Protein AF-G5ZVR6-F1 (afdb_monomer_lite)

Sequence (121 aa):
MRFVFLLACNWPVPPLPVCWVCLCPGPFIGLLVLLVWLLAGGRRPAGLEAAAEGFIRYLLLLFVPAAVGLVQYLDLLSEQGLVLIVVIVLSTLAGLLATALMFTIAAGWLSPPDKSEKRQI

Foldseek 3Di:
DVVVVVVVVPPPPDPDDPVVVVPDDVVVVVVVVVVVCVVVVHDDDPCVVVVVVVCVVCVVVVVVVVVVVVVVCVVVCVVCVVVVVVVVVVVVVVVVVVVVVVVVVVVVVVDDDPPDPPPDD

pLDDT: mean 73.09, std 14.55, range [38.97, 96.75]

Structure (mmCIF, N/CA/C/O backbone):
data_AF-G5ZVR6-F1
#
_entry.id   AF-G5ZVR6-F1
#
loop_
_atom_site.group_PDB
_atom_site.id
_atom_site.type_symbol
_atom_site.label_atom_id
_atom_site.label_alt_id
_atom_site.label_comp_id
_atom_site.label_asym_id
_atom_site.label_entity_id
_atom_site.label_seq_id
_atom_site.pdbx_PDB_ins_code
_atom_site.Cartn_x
_atom_site.Cartn_y
_atom_site.Cartn_z
_atom_site.occupancy
_atom_site.B_iso_or_equiv
_atom_site.auth_seq_id
_atom_site.auth_comp_id
_atom_site.auth_asym_id
_atom_site.auth_atom_id
_atom_site.pdbx_PDB_model_num
ATOM 1 N N . MET A 1 1 ? 16.704 -19.464 -7.505 1.00 44.44 1 MET A N 1
ATOM 2 C CA . MET A 1 1 ? 16.273 -18.922 -8.821 1.00 44.44 1 MET A CA 1
ATOM 3 C C . MET A 1 1 ? 15.183 -19.743 -9.521 1.00 44.44 1 MET A C 1
ATOM 5 O O . MET A 1 1 ? 14.289 -19.140 -10.092 1.00 44.44 1 MET A O 1
ATOM 9 N N . ARG A 1 2 ? 15.175 -21.085 -9.451 1.00 38.97 2 ARG A N 1
ATOM 10 C CA . ARG A 1 2 ? 14.164 -21.931 -10.133 1.00 38.97 2 ARG A CA 1
ATOM 11 C C . ARG A 1 2 ? 12.755 -21.906 -9.503 1.00 38.97 2 ARG A C 1
ATOM 13 O O . ARG A 1 2 ? 11.787 -22.179 -10.196 1.00 38.97 2 ARG A O 1
ATOM 20 N N . PHE A 1 3 ? 12.628 -21.532 -8.225 1.00 44.81 3 PHE A N 1
ATOM 21 C CA . PHE A 1 3 ? 11.345 -21.523 -7.500 1.00 44.81 3 PHE A CA 1
ATOM 22 C C . PHE A 1 3 ? 10.418 -20.353 -7.860 1.00 44.81 3 PHE A C 1
ATOM 24 O O . PHE A 1 3 ? 9.216 -20.555 -7.953 1.00 44.81 3 PHE A O 1
ATOM 31 N N . VAL A 1 4 ? 10.955 -19.158 -8.137 1.00 52.34 4 VAL A N 1
ATOM 32 C CA . VAL A 1 4 ? 10.154 -18.004 -8.603 1.00 52.34 4 VAL A CA 1
ATOM 33 C C . VAL A 1 4 ? 9.619 -18.258 -10.016 1.00 52.34 4 VAL A C 1
ATOM 35 O O . VAL A 1 4 ? 8.482 -17.919 -10.320 1.00 52.34 4 VAL A O 1
ATOM 38 N N . PHE A 1 5 ? 10.404 -18.949 -10.849 1.00 55.41 5 PHE A N 1
ATOM 39 C CA . PHE A 1 5 ? 9.979 -19.372 -12.182 1.00 55.41 5 PHE A CA 1
ATOM 40 C C . PHE A 1 5 ? 8.972 -20.537 -12.130 1.00 55.41 5 PHE A C 1
ATOM 42 O O . PHE A 1 5 ? 8.076 -20.585 -12.959 1.00 55.41 5 PHE A O 1
ATOM 49 N N . LEU A 1 6 ? 9.055 -21.439 -11.136 1.00 54.12 6 LEU A N 1
ATOM 50 C CA . LEU A 1 6 ? 8.049 -22.491 -10.905 1.00 54.12 6 LEU A CA 1
ATOM 51 C C . LEU A 1 6 ? 6.752 -21.966 -10.267 1.00 54.12 6 LEU A C 1
ATOM 53 O O . LEU A 1 6 ? 5.690 -22.453 -10.629 1.00 54.12 6 LEU A O 1
ATOM 57 N N . LEU A 1 7 ? 6.798 -20.944 -9.404 1.00 54.91 7 LEU A N 1
ATOM 58 C CA . LEU A 1 7 ? 5.595 -20.235 -8.936 1.00 54.91 7 LEU A CA 1
ATOM 59 C C . LEU A 1 7 ? 4.914 -19.469 -10.081 1.00 54.91 7 LEU A C 1
ATOM 61 O O . LEU A 1 7 ? 3.692 -19.478 -10.178 1.00 54.91 7 LEU A O 1
ATOM 65 N N . ALA A 1 8 ? 5.701 -18.883 -10.990 1.00 55.19 8 ALA A N 1
ATOM 66 C CA . ALA A 1 8 ? 5.187 -18.258 -12.208 1.00 55.19 8 ALA A CA 1
ATOM 67 C C . ALA A 1 8 ? 4.657 -19.275 -13.244 1.00 55.19 8 ALA A C 1
ATOM 69 O O . ALA A 1 8 ? 3.779 -18.929 -14.027 1.00 55.19 8 ALA A O 1
ATOM 70 N N . CYS A 1 9 ? 5.165 -20.517 -13.253 1.00 54.88 9 CYS A N 1
ATOM 71 C CA . CYS A 1 9 ? 4.844 -21.546 -14.257 1.00 54.88 9 CYS A CA 1
ATOM 72 C C . CYS A 1 9 ? 3.918 -22.676 -13.741 1.00 54.88 9 CYS A C 1
ATOM 74 O O . CYS A 1 9 ? 3.541 -23.561 -14.503 1.00 54.88 9 CYS A O 1
ATOM 76 N N . ASN A 1 10 ? 3.517 -22.661 -12.462 1.00 57.19 10 ASN A N 1
ATOM 77 C CA . ASN A 1 10 ? 2.510 -23.571 -11.893 1.00 57.19 10 ASN A CA 1
ATOM 78 C C . ASN A 1 10 ? 1.299 -22.840 -11.290 1.00 57.19 10 ASN A C 1
ATOM 80 O O . ASN A 1 10 ? 0.491 -23.460 -10.609 1.00 57.19 10 ASN A O 1
ATOM 84 N N . TRP A 1 11 ? 1.113 -21.548 -11.569 1.00 45.69 11 TRP A N 1
ATOM 85 C CA . TRP A 1 11 ? -0.237 -21.004 -11.495 1.00 45.69 11 TRP A CA 1
ATOM 86 C C . TRP A 1 11 ? -0.902 -21.268 -12.846 1.00 45.69 11 TRP A C 1
ATOM 88 O O . TRP A 1 11 ? -0.480 -20.674 -13.842 1.00 45.69 11 TRP A O 1
ATOM 98 N N . PRO A 1 12 ? -1.906 -22.156 -12.946 1.00 46.53 12 PRO A N 1
ATOM 99 C CA . PRO A 1 12 ? -2.790 -22.103 -14.092 1.00 46.53 12 PRO A CA 1
ATOM 100 C C . PRO A 1 12 ? -3.415 -20.709 -14.051 1.00 46.53 12 PRO A C 1
ATOM 102 O O . PRO A 1 12 ? -4.205 -20.410 -13.166 1.00 46.53 12 PRO A O 1
ATOM 105 N N . VAL A 1 13 ? -3.001 -19.817 -14.947 1.00 54.44 13 VAL A N 1
ATOM 106 C CA . VAL A 1 13 ? -3.777 -18.625 -15.282 1.00 54.44 13 VAL A CA 1
ATOM 107 C C . VAL A 1 13 ? -4.976 -19.156 -16.063 1.00 54.44 13 VAL A C 1
ATOM 109 O O . VAL A 1 13 ? -4.811 -19.517 -17.230 1.00 54.44 13 VAL A O 1
ATOM 112 N N . PRO A 1 14 ? -6.177 -19.289 -15.466 1.00 55.94 14 PRO A N 1
ATOM 113 C CA . PRO A 1 14 ? -7.359 -19.424 -16.293 1.00 55.94 14 PRO A CA 1
ATOM 114 C C . PRO A 1 14 ? -7.486 -18.149 -17.146 1.00 55.94 14 PRO A C 1
ATOM 116 O O . PRO A 1 14 ? -7.182 -17.053 -16.660 1.00 55.94 14 PRO A O 1
ATOM 119 N N . PRO A 1 15 ? -7.955 -18.237 -18.400 1.00 56.22 15 PRO A N 1
ATOM 120 C CA . PRO A 1 15 ? -8.224 -17.056 -19.212 1.00 56.22 15 PRO A CA 1
ATOM 121 C C . PRO A 1 15 ? -9.536 -16.394 -18.765 1.00 56.22 15 PRO A C 1
ATO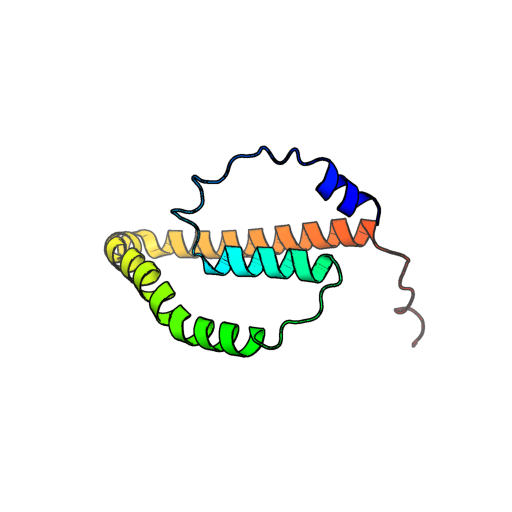M 123 O O . PRO A 1 15 ? -10.540 -16.487 -19.460 1.00 56.22 15 PRO A O 1
ATOM 126 N N . LEU A 1 16 ? -9.578 -15.770 -17.583 1.00 61.38 16 LEU A N 1
ATOM 127 C CA . LEU A 1 16 ? -10.802 -15.157 -17.044 1.00 61.38 16 LEU A CA 1
ATOM 128 C C . LEU A 1 16 ? -10.492 -13.981 -16.091 1.00 61.38 16 LEU A C 1
ATOM 130 O O . LEU A 1 16 ? -10.474 -14.188 -14.879 1.00 61.38 16 LEU A O 1
ATOM 134 N N . PRO A 1 17 ? -10.266 -12.742 -16.581 1.00 49.22 17 PRO A N 1
ATOM 135 C CA . PRO A 1 17 ? -10.642 -11.603 -15.736 1.00 49.22 17 PRO A CA 1
ATOM 136 C C . PRO A 1 17 ? -11.129 -10.369 -16.517 1.00 49.22 17 PRO A C 1
ATOM 138 O O . PRO A 1 17 ? -10.810 -9.241 -16.153 1.00 49.22 17 PRO A O 1
ATOM 141 N N . VAL A 1 18 ? -11.960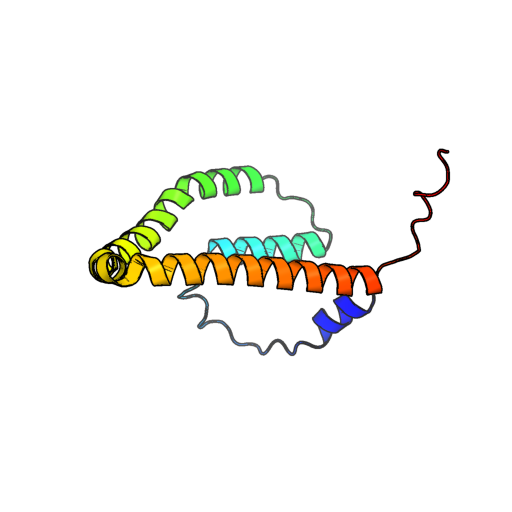 -10.529 -17.551 1.00 54.94 18 VAL A N 1
ATOM 142 C CA . VAL A 1 18 ? -12.697 -9.370 -18.108 1.00 54.94 18 VAL A CA 1
ATOM 143 C C . VAL A 1 18 ? -13.776 -8.831 -17.148 1.00 54.94 18 VAL A C 1
ATOM 145 O O . VAL A 1 18 ? -14.204 -7.693 -17.296 1.00 54.94 18 VAL A O 1
ATOM 148 N N . CYS A 1 19 ? -14.139 -9.571 -16.090 1.00 47.34 19 CYS A N 1
ATOM 149 C CA . CYS A 1 19 ? -15.036 -9.091 -15.025 1.00 47.34 19 CYS A CA 1
ATOM 150 C C . CYS A 1 19 ? -14.347 -8.279 -13.910 1.00 47.34 19 CYS A C 1
ATOM 152 O O . CYS A 1 19 ? -15.030 -7.562 -13.186 1.00 47.34 19 CYS A O 1
ATOM 154 N N . TRP A 1 20 ? -13.018 -8.346 -13.754 1.00 49.16 20 TRP A N 1
ATOM 155 C CA . TRP A 1 20 ? -12.292 -7.580 -12.719 1.00 49.16 20 TRP A CA 1
ATOM 156 C C . TRP A 1 20 ? -12.002 -6.126 -13.128 1.00 49.16 20 TRP A C 1
ATOM 158 O O . TRP A 1 20 ? -11.672 -5.288 -12.288 1.00 49.16 20 TRP A O 1
ATOM 168 N N . VAL A 1 21 ? -12.169 -5.810 -14.415 1.00 48.66 21 VAL A N 1
ATOM 169 C CA . VAL A 1 21 ? -11.896 -4.491 -15.005 1.00 48.66 21 VAL A CA 1
ATOM 170 C C . VAL A 1 21 ? -12.875 -3.404 -14.547 1.00 48.66 21 VAL A C 1
ATOM 172 O O . VAL A 1 21 ? -12.516 -2.232 -14.567 1.00 48.66 21 VAL A O 1
ATOM 175 N N . CYS A 1 22 ? -14.073 -3.759 -14.071 1.00 50.62 22 CYS A N 1
ATOM 176 C CA . CYS A 1 22 ? -15.026 -2.761 -13.573 1.00 50.62 22 CYS A CA 1
ATOM 177 C C . CYS A 1 22 ? -14.710 -2.235 -12.164 1.00 50.62 22 CYS A C 1
ATOM 179 O O . CYS A 1 22 ? -15.226 -1.179 -11.810 1.00 50.62 22 CYS A O 1
ATOM 181 N N . LEU A 1 23 ? -13.881 -2.926 -11.367 1.00 55.38 23 LEU A N 1
ATOM 182 C CA . LEU A 1 23 ? -13.581 -2.513 -9.986 1.00 55.38 23 LEU A CA 1
ATOM 183 C C . LEU A 1 23 ? -12.122 -2.113 -9.756 1.00 55.38 23 LEU A C 1
ATOM 185 O O . LEU A 1 23 ? -11.820 -1.479 -8.748 1.00 55.38 23 LEU A O 1
ATOM 189 N N . CYS A 1 24 ? -11.209 -2.489 -10.656 1.00 59.16 24 CYS A N 1
ATOM 190 C CA . CYS A 1 24 ? -9.800 -2.168 -10.496 1.00 59.16 24 CYS A CA 1
ATOM 191 C C . CYS A 1 24 ? -9.506 -0.801 -11.129 1.00 59.16 24 CYS A C 1
ATOM 193 O O . CYS A 1 24 ? -9.692 -0.644 -12.338 1.00 59.16 24 CYS A O 1
ATOM 195 N N . PRO A 1 25 ? -9.032 0.191 -10.354 1.00 67.62 25 PRO A N 1
ATOM 196 C CA . PRO A 1 25 ? -8.602 1.465 -10.903 1.00 67.62 25 PRO A CA 1
ATOM 197 C C . PRO A 1 25 ? -7.551 1.202 -11.992 1.00 67.62 25 PRO A C 1
ATOM 199 O O . PRO A 1 25 ? -6.474 0.686 -11.696 1.00 67.62 25 PRO A O 1
ATOM 202 N N . GLY A 1 26 ? -7.858 1.544 -13.249 1.00 70.94 26 GLY A N 1
ATOM 203 C CA . GLY A 1 26 ? -6.960 1.434 -14.413 1.00 70.94 26 GLY A CA 1
ATOM 204 C C . GLY A 1 26 ? -5.454 1.691 -14.164 1.00 70.94 26 GLY A C 1
ATOM 205 O O . GLY A 1 26 ? -4.638 0.970 -14.741 1.00 70.94 26 GLY A O 1
ATOM 206 N N . PRO A 1 27 ? -5.044 2.617 -13.270 1.00 76.19 27 PRO A N 1
ATOM 207 C CA . PRO A 1 27 ? -3.683 2.728 -12.720 1.00 76.19 27 PRO A CA 1
ATOM 208 C C . PRO A 1 27 ? -2.948 1.421 -12.400 1.00 76.19 27 PRO 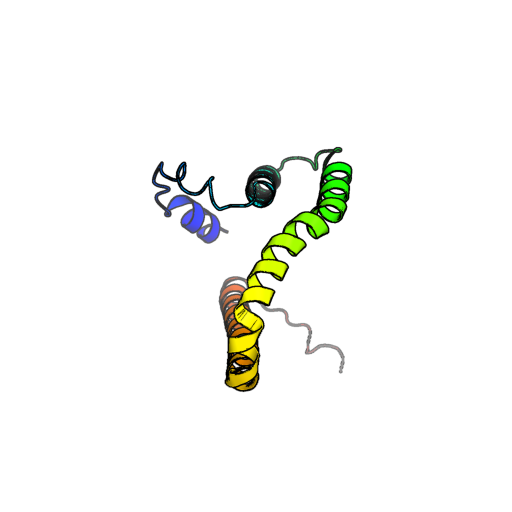A C 1
ATOM 210 O O . PRO A 1 27 ? -1.790 1.250 -12.784 1.00 76.19 27 PRO A O 1
ATOM 213 N N . PHE A 1 28 ? -3.600 0.499 -11.688 1.00 75.12 28 PHE A N 1
ATOM 214 C CA . PHE A 1 28 ? -2.965 -0.736 -11.224 1.00 75.12 28 PHE A CA 1
ATOM 215 C C . PHE A 1 28 ? -2.627 -1.661 -12.390 1.00 75.12 28 PHE A C 1
ATOM 217 O O . PHE A 1 28 ? -1.604 -2.342 -12.373 1.00 75.12 28 PHE A O 1
ATOM 224 N N . ILE A 1 29 ? -3.448 -1.629 -13.439 1.00 80.12 29 ILE A N 1
ATOM 225 C CA . ILE A 1 29 ? -3.222 -2.392 -14.665 1.00 80.12 29 ILE A CA 1
ATOM 226 C C . ILE A 1 29 ? -1.977 -1.854 -15.381 1.00 80.12 29 ILE A C 1
ATOM 228 O O . ILE A 1 29 ? -1.107 -2.632 -15.767 1.00 80.12 29 ILE A O 1
ATOM 232 N N . GLY A 1 30 ? -1.841 -0.528 -15.484 1.00 78.06 30 GLY A N 1
ATOM 233 C CA . GLY A 1 30 ? -0.644 0.108 -16.040 1.00 78.06 30 GLY A CA 1
ATOM 234 C C . GLY A 1 30 ? 0.629 -0.248 -15.264 1.00 78.06 30 GLY A C 1
ATOM 235 O O . GLY A 1 30 ? 1.653 -0.563 -15.873 1.00 78.06 30 GLY A O 1
ATOM 236 N N . LEU A 1 31 ? 0.550 -0.278 -13.928 1.00 81.50 31 LEU A N 1
ATOM 237 C CA . LEU A 1 31 ? 1.662 -0.684 -13.064 1.00 81.50 31 LEU A CA 1
ATOM 238 C C . LEU A 1 31 ? 2.058 -2.152 -13.283 1.00 81.50 31 LEU A C 1
ATOM 240 O O . LEU A 1 31 ? 3.246 -2.443 -13.411 1.00 81.50 31 LEU A O 1
ATOM 244 N N . LEU A 1 32 ? 1.091 -3.072 -13.356 1.00 84.00 32 LEU A N 1
ATOM 245 C CA . LEU A 1 32 ? 1.359 -4.498 -13.578 1.00 84.00 32 LEU A CA 1
ATOM 246 C C . LEU A 1 32 ? 1.989 -4.758 -14.949 1.00 84.00 32 LEU A C 1
ATOM 248 O O . LEU A 1 32 ? 2.960 -5.505 -15.044 1.00 84.00 32 LEU A O 1
ATOM 252 N N . VAL A 1 33 ? 1.485 -4.114 -16.005 1.00 83.19 33 VAL A N 1
ATOM 253 C CA . VAL A 1 33 ? 2.053 -4.238 -17.356 1.00 83.19 33 VAL A CA 1
ATOM 254 C C . VAL A 1 33 ? 3.488 -3.706 -17.394 1.00 83.19 33 VAL A C 1
ATOM 256 O O . VAL A 1 33 ? 4.372 -4.370 -17.936 1.00 83.19 33 VAL A O 1
ATOM 259 N N . LEU A 1 34 ? 3.749 -2.552 -16.770 1.00 83.12 34 LEU A N 1
ATOM 260 C CA . LEU A 1 34 ? 5.096 -1.984 -16.680 1.00 83.12 34 LEU A CA 1
ATOM 261 C C . LEU A 1 34 ? 6.043 -2.879 -15.866 1.00 83.12 34 LEU A C 1
ATOM 263 O O . LEU A 1 34 ? 7.203 -3.041 -16.238 1.00 83.12 34 LEU A O 1
ATOM 267 N N . LEU A 1 35 ? 5.552 -3.485 -14.781 1.00 82.94 35 LEU A N 1
ATOM 268 C CA . LEU A 1 35 ? 6.316 -4.420 -13.955 1.00 82.94 35 LEU A CA 1
ATOM 269 C C . LEU A 1 35 ? 6.722 -5.666 -14.750 1.00 82.94 35 LEU A C 1
ATOM 271 O O . LEU A 1 35 ? 7.890 -6.047 -14.730 1.00 82.94 35 LEU A O 1
ATOM 275 N N . VAL A 1 36 ? 5.788 -6.272 -15.490 1.00 85.12 36 VAL A N 1
ATOM 276 C CA . VAL A 1 36 ? 6.071 -7.427 -16.361 1.00 85.12 36 VAL A CA 1
ATOM 277 C C . VAL A 1 36 ? 7.072 -7.048 -17.454 1.00 85.12 36 VAL A C 1
ATOM 279 O O . VAL A 1 36 ? 8.027 -7.783 -17.700 1.00 85.12 36 VAL A O 1
ATOM 282 N N . TRP A 1 37 ? 6.907 -5.872 -18.062 1.00 81.50 37 TRP A N 1
ATOM 283 C CA . TRP A 1 37 ? 7.835 -5.348 -19.064 1.00 81.50 37 TRP A CA 1
ATOM 284 C C . TRP A 1 37 ? 9.250 -5.131 -18.503 1.00 81.50 37 TRP A C 1
ATOM 286 O O . TRP A 1 37 ? 10.239 -5.462 -19.158 1.00 81.50 37 TRP A O 1
ATOM 296 N N . LEU A 1 38 ? 9.367 -4.610 -17.278 1.00 82.31 38 LEU A N 1
ATOM 297 C CA . LEU A 1 38 ? 10.654 -4.379 -16.617 1.00 82.31 38 LEU A CA 1
ATOM 298 C C . LEU A 1 38 ? 11.338 -5.696 -16.226 1.00 82.31 38 LEU A C 1
ATOM 300 O O . LEU A 1 38 ? 12.544 -5.841 -16.422 1.00 82.31 38 LEU A O 1
ATOM 304 N N . LEU A 1 39 ? 10.574 -6.676 -15.733 1.00 84.31 39 LEU A N 1
ATOM 305 C CA . LEU A 1 39 ? 11.077 -8.022 -15.432 1.00 84.31 39 LEU A CA 1
ATOM 306 C C . LEU A 1 39 ? 11.574 -8.753 -16.687 1.00 84.31 39 LEU A C 1
ATOM 308 O O . LEU A 1 39 ? 12.523 -9.529 -16.602 1.00 84.31 39 LEU A O 1
ATOM 312 N N . ALA A 1 40 ? 10.992 -8.467 -17.854 1.00 86.44 40 ALA A N 1
ATOM 313 C CA . ALA A 1 40 ? 11.449 -8.981 -19.145 1.00 86.44 40 ALA A CA 1
ATOM 314 C C . ALA A 1 40 ? 12.727 -8.291 -19.681 1.00 86.44 40 ALA A C 1
ATOM 316 O O . ALA A 1 40 ? 13.159 -8.586 -20.795 1.00 86.44 40 ALA A O 1
ATOM 317 N N . GLY A 1 41 ? 13.347 -7.380 -18.917 1.00 78.38 41 GLY A N 1
ATOM 318 C CA . GLY A 1 41 ? 14.552 -6.644 -19.325 1.00 78.38 41 GLY A CA 1
ATOM 319 C C . GLY A 1 41 ? 14.270 -5.380 -20.145 1.00 78.38 41 GLY A C 1
ATOM 320 O O . GLY A 1 41 ? 15.175 -4.834 -20.779 1.00 78.38 41 GLY A O 1
ATOM 321 N N . GLY A 1 42 ? 13.024 -4.899 -20.148 1.00 74.50 42 GLY A N 1
ATOM 322 C CA . GLY A 1 42 ? 12.633 -3.677 -20.839 1.00 74.50 42 GLY A CA 1
ATOM 323 C C . GLY A 1 42 ? 13.294 -2.420 -20.259 1.00 74.50 42 GLY A C 1
ATOM 324 O O . GLY A 1 42 ? 13.477 -2.278 -19.051 1.00 74.50 42 GLY A O 1
ATOM 325 N N . ARG A 1 43 ? 13.642 -1.460 -21.124 1.00 74.56 43 ARG A N 1
ATOM 326 C CA . ARG A 1 43 ? 14.158 -0.144 -20.702 1.00 74.56 43 ARG A CA 1
ATOM 327 C C . ARG A 1 43 ? 13.030 0.723 -20.135 1.00 74.56 43 ARG A C 1
ATOM 329 O O . ARG A 1 43 ? 11.897 0.651 -20.608 1.00 74.56 43 ARG A O 1
ATOM 336 N N . ARG A 1 44 ? 13.360 1.577 -19.155 1.00 73.44 44 ARG A N 1
ATOM 337 C CA . ARG A 1 44 ? 12.427 2.557 -18.574 1.00 73.44 44 ARG A CA 1
ATOM 338 C C . ARG A 1 44 ? 11.879 3.481 -19.677 1.00 73.44 44 ARG A C 1
ATOM 340 O O . ARG A 1 44 ? 12.688 4.124 -20.350 1.00 73.44 44 ARG A O 1
ATOM 347 N N . PRO A 1 45 ? 10.551 3.556 -19.883 1.00 73.31 45 PRO A N 1
ATOM 348 C CA . PRO A 1 45 ? 9.980 4.442 -20.887 1.00 73.31 45 PRO A CA 1
ATOM 349 C C . PRO A 1 45 ? 10.139 5.905 -20.454 1.00 73.31 45 PRO A C 1
ATOM 351 O O . PRO A 1 45 ? 9.853 6.251 -19.311 1.00 73.31 45 PRO A O 1
ATOM 354 N N . ALA A 1 46 ? 10.566 6.771 -21.377 1.00 72.88 46 ALA A N 1
ATOM 355 C CA . ALA A 1 46 ? 10.823 8.193 -21.107 1.00 72.88 46 ALA A CA 1
ATOM 356 C C . ALA A 1 46 ? 9.573 8.976 -20.647 1.00 72.88 46 ALA A C 1
ATOM 358 O O . ALA A 1 46 ? 9.698 10.025 -20.030 1.00 72.88 46 ALA A O 1
ATOM 359 N N . GLY A 1 47 ? 8.368 8.457 -20.910 1.00 77.25 47 GLY A N 1
ATOM 360 C CA . GLY A 1 47 ? 7.101 9.052 -20.471 1.00 77.25 47 GLY A CA 1
ATOM 361 C C . GLY A 1 47 ? 6.626 8.631 -19.075 1.00 77.25 47 GLY A C 1
ATOM 362 O O . GLY A 1 47 ? 5.573 9.094 -18.644 1.00 77.25 47 GLY A O 1
ATOM 363 N N . LEU A 1 48 ? 7.356 7.757 -18.366 1.00 78.62 48 LEU A N 1
ATOM 364 C CA . LEU A 1 48 ? 6.945 7.266 -17.041 1.00 78.62 48 LEU A CA 1
ATOM 365 C C . LEU A 1 48 ? 6.842 8.397 -16.012 1.00 78.62 48 LEU A C 1
ATOM 367 O O . LEU A 1 48 ? 5.934 8.397 -15.190 1.00 78.62 48 LEU A O 1
ATOM 371 N N . GLU A 1 49 ? 7.763 9.354 -16.073 1.00 79.00 49 GLU A N 1
ATOM 372 C CA . GLU A 1 49 ? 7.841 10.467 -15.127 1.00 79.00 49 GLU A CA 1
ATOM 373 C C . GLU A 1 49 ? 6.646 11.416 -15.289 1.00 79.00 49 GLU A C 1
ATOM 375 O O . GLU A 1 49 ? 5.952 11.709 -14.320 1.00 79.00 49 GLU A O 1
ATOM 380 N N . ALA A 1 50 ? 6.305 11.763 -16.534 1.00 79.12 50 ALA A N 1
ATOM 381 C CA . ALA A 1 50 ? 5.113 12.550 -16.848 1.00 79.12 50 ALA A CA 1
ATOM 382 C C . ALA A 1 50 ? 3.810 11.821 -16.468 1.00 79.12 50 ALA A C 1
ATOM 384 O O . ALA A 1 50 ? 2.869 12.438 -15.966 1.00 79.12 50 ALA A O 1
ATOM 385 N N . ALA A 1 51 ? 3.751 10.499 -16.668 1.00 78.75 51 ALA A N 1
ATOM 386 C CA . ALA A 1 51 ? 2.606 9.689 -16.260 1.00 78.75 51 ALA A CA 1
ATOM 387 C C . ALA A 1 51 ? 2.459 9.621 -14.730 1.00 78.75 51 ALA A C 1
ATOM 389 O O . ALA A 1 51 ? 1.344 9.739 -14.222 1.00 78.75 51 ALA A O 1
ATOM 390 N N . ALA A 1 52 ? 3.566 9.470 -13.995 1.00 79.06 52 ALA A N 1
ATOM 391 C CA . ALA A 1 52 ? 3.587 9.459 -12.534 1.00 79.06 52 ALA A CA 1
ATOM 392 C C . ALA A 1 52 ? 3.195 10.822 -11.948 1.00 79.06 52 ALA A C 1
ATOM 394 O O . ALA A 1 52 ? 2.394 10.878 -11.016 1.00 79.06 52 ALA A O 1
ATOM 395 N N . GLU A 1 53 ? 3.688 11.920 -12.526 1.00 81.44 53 GLU A N 1
ATOM 396 C CA . GLU A 1 53 ? 3.324 13.272 -12.100 1.00 81.44 53 GLU A CA 1
ATOM 397 C C . GLU A 1 53 ? 1.839 13.565 -12.357 1.00 81.44 53 GLU A C 1
ATOM 399 O O . GLU A 1 53 ? 1.144 14.094 -11.486 1.00 81.44 53 GLU A O 1
ATOM 404 N N . GLY A 1 54 ? 1.314 13.140 -13.512 1.00 78.12 54 GLY A N 1
ATOM 405 C CA . GLY A 1 54 ? -0.122 13.149 -13.781 1.00 78.12 54 GLY A CA 1
ATOM 406 C C . GLY A 1 54 ? -0.897 12.342 -12.738 1.00 78.12 54 GLY A C 1
ATOM 407 O O . GLY A 1 54 ? -1.876 12.831 -12.179 1.00 78.12 54 GLY A O 1
ATOM 408 N N . PHE A 1 55 ? -0.424 11.142 -12.399 1.00 78.44 55 PHE A N 1
ATOM 409 C CA . PHE A 1 55 ? -1.052 10.286 -11.395 1.00 78.44 55 PHE A CA 1
ATOM 410 C C . PHE A 1 55 ? -1.128 10.930 -10.019 1.00 78.44 55 PHE A C 1
ATOM 412 O O . PHE A 1 55 ? -2.194 10.944 -9.416 1.00 78.44 55 PHE A O 1
ATOM 419 N N . ILE A 1 56 ? -0.023 11.498 -9.541 1.00 78.12 56 ILE A N 1
ATOM 420 C CA . ILE A 1 56 ? 0.048 12.176 -8.243 1.00 78.12 56 ILE A CA 1
ATOM 421 C C . ILE A 1 56 ? -0.959 13.332 -8.186 1.00 78.12 56 ILE A C 1
ATOM 423 O O . ILE A 1 56 ? -1.632 13.507 -7.171 1.00 78.12 56 ILE A O 1
ATOM 427 N N . ARG A 1 57 ? -1.137 14.071 -9.290 1.00 79.38 57 ARG A N 1
ATOM 428 C CA . ARG A 1 57 ? -2.144 15.141 -9.386 1.00 79.38 57 ARG A CA 1
ATOM 429 C C . ARG A 1 57 ? -3.580 14.608 -9.327 1.00 79.38 57 ARG A C 1
ATOM 431 O O . ARG A 1 57 ? -4.425 15.223 -8.682 1.00 79.38 57 ARG A O 1
ATOM 438 N N . TYR A 1 58 ? -3.860 13.463 -9.951 1.00 76.25 58 TYR A N 1
ATOM 439 C CA . TYR A 1 58 ? -5.195 12.845 -9.959 1.00 76.25 58 TYR A CA 1
ATOM 440 C C . TYR A 1 58 ? -5.462 11.904 -8.774 1.00 76.25 58 TYR A C 1
ATOM 442 O O . TYR A 1 58 ? -6.613 11.542 -8.541 1.00 76.25 58 TYR A O 1
ATOM 450 N N . LEU A 1 59 ? -4.452 11.541 -7.976 1.00 80.56 59 LEU A N 1
ATOM 451 C CA . LEU A 1 59 ? -4.644 10.732 -6.772 1.00 80.56 59 LEU A CA 1
ATOM 452 C C . LEU A 1 59 ? -5.594 11.422 -5.795 1.00 80.56 59 LEU A C 1
ATOM 454 O O . LEU A 1 59 ? -6.436 10.752 -5.214 1.00 80.56 59 LEU A O 1
ATOM 458 N N . LEU A 1 60 ? -5.540 12.751 -5.674 1.00 81.88 60 LEU A N 1
ATOM 459 C CA . LEU A 1 60 ? -6.506 13.509 -4.871 1.00 81.88 60 LEU A CA 1
ATOM 460 C C . LEU A 1 60 ? -7.952 13.250 -5.331 1.00 81.88 60 LEU A C 1
ATOM 462 O O . LEU A 1 60 ? -8.819 13.001 -4.502 1.00 81.88 60 LEU A O 1
ATOM 466 N N . LEU A 1 61 ? -8.203 13.202 -6.643 1.00 80.12 61 LEU A N 1
ATOM 467 C CA . LEU A 1 61 ? -9.512 12.868 -7.220 1.00 80.12 61 LEU A CA 1
ATOM 468 C C . LEU A 1 61 ? -9.912 11.399 -7.018 1.00 80.12 61 LEU A C 1
ATOM 470 O O . LEU A 1 61 ? -11.101 11.107 -7.029 1.00 80.12 61 LEU A O 1
ATOM 474 N N . LEU A 1 62 ? -8.955 10.485 -6.825 1.00 75.31 62 LEU A N 1
ATOM 475 C CA . LEU A 1 62 ? -9.208 9.072 -6.506 1.00 75.31 62 LEU A CA 1
ATOM 476 C C . LEU A 1 62 ? -9.424 8.844 -5.002 1.00 75.31 62 LEU A C 1
ATOM 478 O O . LEU A 1 62 ? -10.224 7.996 -4.610 1.00 75.31 62 LEU A O 1
ATOM 482 N N . PHE A 1 63 ? -8.754 9.623 -4.154 1.00 78.88 63 PHE A N 1
ATOM 483 C CA . PHE A 1 63 ? -8.904 9.557 -2.704 1.00 78.88 63 PHE A CA 1
ATOM 484 C C . PHE A 1 63 ? -10.195 10.215 -2.223 1.00 78.88 63 PHE A C 1
ATOM 486 O O . PHE A 1 63 ? -10.785 9.726 -1.267 1.00 78.88 63 PHE A O 1
ATOM 493 N N . VAL A 1 64 ? -10.678 11.268 -2.890 1.00 85.00 64 VAL A N 1
ATOM 494 C CA . VAL A 1 64 ? -11.943 11.938 -2.538 1.00 85.00 64 VAL A CA 1
ATOM 495 C C . VAL A 1 64 ? -13.155 10.987 -2.543 1.00 85.00 64 VAL A C 1
ATOM 497 O O . VAL A 1 64 ? -13.818 10.912 -1.513 1.00 85.00 64 VAL A O 1
ATOM 500 N N . PRO A 1 65 ? -13.471 10.220 -3.604 1.00 80.12 65 PRO A N 1
ATOM 501 C CA . PRO A 1 65 ? -14.624 9.315 -3.605 1.00 80.12 65 PRO A CA 1
ATOM 502 C C . PRO A 1 65 ? -14.484 8.169 -2.594 1.00 80.12 65 PRO A C 1
ATOM 504 O O . PRO A 1 65 ? -15.470 7.792 -1.963 1.00 80.12 65 PRO A O 1
ATOM 507 N N . ALA A 1 66 ? -13.267 7.661 -2.374 1.00 79.62 66 ALA A N 1
ATOM 508 C CA . ALA A 1 66 ? -13.007 6.679 -1.322 1.00 79.62 66 ALA A CA 1
ATOM 509 C C . ALA A 1 66 ? -13.216 7.274 0.086 1.00 79.62 66 ALA A C 1
ATOM 511 O O . ALA A 1 66 ? -13.812 6.634 0.950 1.00 79.62 66 ALA A O 1
ATOM 512 N N . ALA A 1 67 ? -12.775 8.517 0.305 1.00 80.75 67 ALA A N 1
ATOM 513 C CA . ALA A 1 67 ? -12.916 9.223 1.573 1.00 80.75 67 ALA A CA 1
ATOM 514 C C . ALA A 1 67 ? -14.375 9.593 1.868 1.00 80.75 67 ALA A C 1
ATOM 516 O O . ALA A 1 67 ? -14.851 9.331 2.966 1.00 80.75 67 ALA A O 1
ATOM 517 N N . VAL A 1 68 ? -15.111 10.141 0.895 1.00 83.25 68 VAL A N 1
ATOM 518 C CA . VAL A 1 68 ? -16.528 10.526 1.051 1.00 83.25 68 VAL A CA 1
ATOM 519 C C . VAL A 1 68 ? -17.408 9.310 1.360 1.00 83.25 68 VAL A C 1
ATOM 521 O O . VAL A 1 68 ? -18.342 9.422 2.152 1.00 83.25 68 VAL A O 1
ATOM 524 N N . GLY A 1 69 ? -17.075 8.133 0.819 1.00 80.56 69 GLY A N 1
ATOM 525 C CA . GLY A 1 69 ? -17.729 6.874 1.188 1.00 80.56 69 GLY A CA 1
ATOM 526 C C . GLY A 1 69 ? -17.575 6.528 2.673 1.00 80.56 69 GLY A C 1
ATOM 527 O O . GLY A 1 69 ? -18.523 6.041 3.278 1.00 80.56 69 GLY A O 1
ATOM 528 N N . LEU A 1 70 ? -16.427 6.842 3.283 1.00 79.81 70 LEU A N 1
ATOM 529 C CA . LEU A 1 70 ? -16.189 6.655 4.718 1.00 79.81 70 LEU A CA 1
ATOM 530 C C . LEU A 1 70 ? -17.022 7.626 5.567 1.00 79.81 70 LEU A C 1
ATOM 532 O O . LEU A 1 70 ? -17.515 7.247 6.628 1.00 79.81 70 LEU A O 1
ATOM 536 N N . VAL A 1 71 ? -17.206 8.863 5.081 1.00 81.94 71 VAL A N 1
ATOM 537 C CA . VAL A 1 71 ? -17.963 9.916 5.782 1.00 81.94 71 VAL A CA 1
ATOM 538 C C . VAL A 1 71 ? -19.406 9.479 6.050 1.00 81.94 71 VAL A C 1
ATOM 540 O O . VAL A 1 71 ? -19.948 9.776 7.109 1.00 81.94 71 VAL A O 1
ATOM 543 N N . GLN A 1 72 ? -20.014 8.711 5.141 1.00 77.38 72 GLN A N 1
ATOM 544 C CA . GLN A 1 72 ? -21.388 8.220 5.311 1.00 77.38 72 GLN A CA 1
ATOM 545 C C . GLN A 1 72 ? -21.556 7.187 6.430 1.00 77.38 72 GLN A C 1
ATOM 547 O O . GLN A 1 72 ? -22.664 7.000 6.921 1.00 77.38 72 GLN A O 1
ATOM 552 N N . TYR A 1 73 ? -20.470 6.545 6.860 1.00 77.69 73 TYR A N 1
ATOM 553 C CA . TYR A 1 73 ? -20.480 5.604 7.978 1.00 77.69 73 TYR A CA 1
ATOM 554 C C . TYR A 1 73 ? -19.941 6.227 9.273 1.00 77.69 73 TYR A C 1
ATOM 556 O O . TYR A 1 73 ? -19.799 5.517 10.268 1.00 77.69 73 TYR A O 1
ATOM 564 N N . LEU A 1 74 ? -19.652 7.539 9.299 1.00 70.50 74 LEU A N 1
ATOM 565 C CA . LEU A 1 74 ? -19.064 8.195 10.475 1.00 70.50 74 LEU A CA 1
ATOM 566 C C . LEU A 1 74 ? -19.942 8.117 11.725 1.00 70.50 74 LEU A C 1
ATOM 568 O O . LEU A 1 74 ? -19.397 8.009 12.819 1.00 70.50 74 LEU A O 1
ATOM 572 N N . ASP A 1 75 ? -21.267 8.114 11.574 1.00 73.19 75 ASP A N 1
ATOM 573 C CA . ASP A 1 75 ? -22.195 7.918 12.693 1.00 73.19 75 ASP A CA 1
ATOM 574 C C . ASP A 1 75 ? -21.936 6.579 13.402 1.00 73.19 75 ASP A C 1
ATOM 576 O O . ASP A 1 75 ? -21.762 6.535 14.619 1.00 73.19 75 ASP A O 1
ATOM 580 N N . LEU A 1 76 ? -21.762 5.499 12.633 1.00 69.12 76 LEU A N 1
ATOM 581 C CA . LEU A 1 76 ? -21.470 4.166 13.165 1.00 69.12 76 LEU A CA 1
ATOM 582 C C . LEU A 1 76 ? -20.045 4.078 13.743 1.00 69.12 76 LEU A C 1
ATOM 584 O O . LEU A 1 76 ? -19.801 3.393 14.738 1.00 69.12 76 LEU A O 1
ATOM 588 N N . LEU A 1 77 ? -19.103 4.821 13.151 1.00 67.81 77 LEU A N 1
ATOM 589 C CA . LEU A 1 77 ? -17.749 4.984 13.685 1.00 67.81 77 LEU A CA 1
ATOM 590 C C . LEU A 1 77 ? -17.730 5.775 15.001 1.00 67.81 77 LEU A C 1
ATOM 592 O O . LEU A 1 77 ? -16.817 5.567 15.793 1.00 67.81 77 LEU A O 1
ATOM 596 N N . SER A 1 78 ? -18.689 6.664 15.265 1.00 70.00 78 SER A N 1
ATOM 597 C CA . SER A 1 78 ? -18.720 7.431 16.518 1.00 70.00 78 SER A CA 1
ATOM 598 C C . SER A 1 78 ? -19.105 6.562 17.720 1.00 70.00 78 SER A C 1
ATOM 600 O O . SER A 1 78 ? -18.512 6.698 18.790 1.00 70.00 78 SER A O 1
ATOM 602 N N . GLU A 1 79 ? -20.007 5.596 17.528 1.00 78.56 79 GLU A N 1
ATOM 603 C CA . GLU A 1 79 ? -20.404 4.652 18.579 1.00 78.56 79 GLU A CA 1
ATOM 604 C C . GLU A 1 79 ? -19.367 3.539 18.801 1.00 78.56 79 GLU A C 1
ATOM 606 O O . GLU A 1 79 ? -19.200 3.054 19.919 1.00 78.56 79 GLU A O 1
ATOM 611 N N . GLN A 1 80 ? -18.651 3.121 17.749 1.00 79.12 80 GLN A N 1
ATOM 612 C CA . GLN A 1 80 ? -17.782 1.930 17.762 1.00 79.12 80 GLN A CA 1
ATOM 613 C C . GLN A 1 80 ? -16.311 2.240 17.435 1.00 79.12 80 GLN A C 1
ATOM 615 O O . GLN A 1 80 ? -15.506 1.332 17.207 1.00 79.12 80 GLN A O 1
ATOM 620 N N . GLY A 1 81 ? -15.922 3.516 17.431 1.00 80.06 81 GLY A N 1
ATOM 621 C CA . GLY A 1 81 ? -14.609 3.974 16.961 1.00 80.06 81 GLY A CA 1
ATOM 622 C C . GLY A 1 81 ? -13.432 3.357 17.712 1.00 80.06 81 GLY A C 1
ATOM 623 O O . GLY A 1 81 ? -12.397 3.066 17.114 1.00 80.06 81 GLY A O 1
ATOM 624 N N . LEU A 1 82 ? -13.615 3.060 19.002 1.00 82.69 82 LEU A N 1
ATOM 625 C CA . LEU A 1 82 ? -12.630 2.343 19.816 1.00 82.69 82 LEU A CA 1
ATOM 626 C C . LEU A 1 82 ? -12.341 0.934 19.283 1.00 82.69 82 LEU A C 1
ATOM 628 O O . LEU A 1 82 ? -11.178 0.542 19.195 1.00 82.69 82 LEU A O 1
ATOM 632 N N . VAL A 1 83 ? -13.375 0.189 18.881 1.00 87.38 83 VAL A N 1
ATOM 633 C CA . VAL A 1 83 ? -13.217 -1.155 18.301 1.00 87.38 83 VAL A CA 1
ATOM 634 C C . VAL A 1 83 ? -12.480 -1.063 16.967 1.00 87.38 83 VAL A C 1
ATOM 636 O O . VAL A 1 83 ? -11.572 -1.852 16.714 1.00 87.38 83 VAL A O 1
ATOM 639 N N . LEU A 1 84 ? -12.799 -0.056 16.149 1.00 86.81 84 LEU A N 1
ATOM 640 C CA . LEU A 1 84 ? -12.132 0.167 14.867 1.00 86.81 84 LEU A CA 1
ATOM 641 C C . LEU A 1 84 ? -10.629 0.420 15.034 1.00 86.81 84 LEU A C 1
ATOM 643 O O . LEU A 1 84 ? -9.824 -0.205 14.347 1.00 86.81 84 LEU A O 1
ATOM 647 N N . ILE A 1 85 ? -10.242 1.295 15.967 1.00 88.50 85 ILE A N 1
ATOM 648 C CA . ILE A 1 85 ? -8.830 1.605 16.238 1.00 88.50 85 ILE A CA 1
ATOM 649 C C . ILE A 1 85 ? -8.082 0.340 16.659 1.00 88.50 85 ILE A C 1
ATOM 651 O O . ILE A 1 85 ? -7.012 0.052 16.123 1.00 88.50 85 ILE A O 1
ATOM 655 N N . VAL A 1 86 ? -8.656 -0.444 17.575 1.00 92.88 86 VAL A N 1
ATOM 656 C CA . VAL A 1 86 ? -8.043 -1.696 18.037 1.00 92.88 86 VAL A CA 1
ATOM 657 C C . VAL A 1 86 ? -7.857 -2.672 16.875 1.00 92.88 86 VAL A C 1
ATOM 659 O O . VAL A 1 86 ? -6.765 -3.212 16.706 1.00 92.88 86 VAL A O 1
ATOM 662 N N . VAL A 1 87 ? -8.875 -2.857 16.031 1.00 92.69 87 VAL A N 1
ATOM 663 C CA . VAL A 1 87 ? -8.795 -3.742 14.858 1.00 92.69 87 VAL A CA 1
ATOM 664 C C . VAL A 1 87 ? -7.747 -3.254 13.853 1.00 92.69 87 VAL A C 1
ATOM 666 O O . VAL A 1 87 ? -6.968 -4.066 13.357 1.00 92.69 87 VAL A O 1
ATOM 669 N N . ILE A 1 88 ? -7.667 -1.949 13.579 1.00 91.81 88 ILE A N 1
ATOM 670 C CA . ILE A 1 88 ? -6.683 -1.374 12.645 1.00 91.81 88 ILE A CA 1
ATOM 671 C C . ILE A 1 88 ? -5.258 -1.583 13.159 1.00 91.81 88 ILE A C 1
ATOM 673 O O . ILE A 1 88 ? -4.381 -2.013 12.404 1.00 91.81 88 ILE A O 1
ATOM 677 N N . VAL A 1 89 ? -5.019 -1.313 14.444 1.00 96.12 89 VAL A N 1
ATOM 678 C CA . VAL A 1 89 ? -3.705 -1.510 15.069 1.00 96.12 89 VAL A CA 1
ATOM 679 C C . VAL A 1 89 ? -3.325 -2.988 15.032 1.00 96.12 89 VAL A C 1
ATOM 681 O O . VAL A 1 89 ? -2.233 -3.325 14.573 1.00 96.12 89 VAL A O 1
ATOM 684 N N . LEU A 1 90 ? -4.238 -3.879 15.428 1.00 96.06 90 LEU A N 1
ATOM 685 C CA . LEU A 1 90 ? -4.006 -5.323 15.386 1.00 96.06 90 LEU A CA 1
ATOM 686 C C . LEU A 1 90 ? -3.750 -5.823 13.960 1.00 96.06 90 LEU A C 1
ATOM 688 O O . LEU A 1 90 ? -2.819 -6.596 13.756 1.00 96.06 90 LEU A O 1
ATOM 692 N N . SER A 1 91 ? -4.508 -5.355 12.966 1.00 92.25 91 SER A N 1
ATOM 693 C CA . SER A 1 91 ? -4.317 -5.734 11.562 1.00 92.25 91 SER A CA 1
ATOM 694 C C . SER A 1 91 ? -2.983 -5.237 11.011 1.00 92.25 91 SER A C 1
ATOM 696 O O . SER A 1 91 ? -2.330 -5.946 10.248 1.00 92.25 91 SER A O 1
ATOM 698 N N . THR A 1 92 ? -2.558 -4.034 11.392 1.00 94.94 92 THR A N 1
ATOM 699 C CA . THR A 1 92 ? -1.269 -3.474 10.965 1.00 94.94 92 THR A CA 1
ATOM 700 C C . THR A 1 92 ? -0.113 -4.265 11.566 1.00 94.94 92 THR A C 1
ATOM 702 O O . THR A 1 92 ? 0.807 -4.654 10.848 1.00 94.94 92 THR A O 1
ATOM 705 N N . LEU A 1 93 ? -0.181 -4.569 12.866 1.00 96.75 93 LEU A N 1
ATOM 706 C CA . LEU A 1 93 ? 0.808 -5.406 13.544 1.00 96.75 93 LEU A CA 1
ATOM 707 C C . LEU A 1 93 ? 0.842 -6.816 12.951 1.00 96.75 93 LEU A C 1
ATOM 709 O O . LEU A 1 93 ? 1.919 -7.331 12.662 1.00 96.75 93 LEU A O 1
ATOM 713 N N . ALA A 1 94 ? -0.322 -7.418 12.705 1.00 95.19 94 ALA A N 1
ATOM 714 C CA . ALA A 1 94 ? -0.419 -8.726 12.070 1.00 95.19 94 ALA A CA 1
ATOM 715 C C . ALA A 1 94 ? 0.171 -8.717 10.653 1.00 95.19 94 ALA A C 1
ATOM 717 O O . ALA A 1 94 ? 0.914 -9.629 10.302 1.00 95.19 94 ALA A O 1
ATOM 718 N N . GLY A 1 95 ? -0.091 -7.676 9.858 1.00 93.12 95 GLY A N 1
ATOM 719 C CA . GLY A 1 95 ? 0.484 -7.516 8.522 1.00 93.12 95 GLY A CA 1
ATOM 720 C C . GLY A 1 95 ? 2.005 -7.351 8.547 1.00 93.12 95 GLY A C 1
ATOM 721 O O . GLY A 1 95 ? 2.708 -7.994 7.765 1.00 93.12 95 GLY A O 1
ATOM 722 N N . LEU A 1 96 ? 2.529 -6.548 9.478 1.00 94.44 96 LEU A N 1
ATOM 723 C CA . LEU A 1 96 ? 3.970 -6.394 9.699 1.00 94.44 96 LEU A CA 1
ATOM 724 C C . LEU A 1 96 ? 4.618 -7.719 10.098 1.00 94.44 96 LEU A C 1
ATOM 726 O O . LEU A 1 96 ? 5.624 -8.101 9.507 1.00 94.44 96 LEU A O 1
ATOM 730 N N . LEU A 1 97 ? 4.022 -8.444 11.047 1.00 94.75 97 LEU A N 1
ATOM 731 C CA . LEU A 1 97 ? 4.504 -9.757 11.470 1.00 94.75 97 LEU A CA 1
ATOM 732 C C . LEU A 1 97 ? 4.455 -10.766 10.323 1.00 94.75 97 LEU A C 1
ATOM 734 O O . LEU A 1 97 ? 5.442 -11.453 10.088 1.00 94.75 97 LEU A O 1
ATOM 738 N N . ALA A 1 98 ? 3.359 -10.826 9.569 1.00 91.69 98 ALA A N 1
ATOM 739 C CA . ALA A 1 98 ? 3.230 -11.712 8.417 1.00 91.69 98 ALA A CA 1
ATOM 740 C C . ALA A 1 98 ? 4.284 -11.402 7.344 1.00 91.69 98 ALA A C 1
ATOM 742 O O . ALA A 1 98 ? 4.923 -12.314 6.825 1.00 91.69 98 ALA A O 1
ATOM 743 N N . THR A 1 99 ? 4.520 -10.120 7.055 1.00 87.75 99 THR A N 1
ATOM 744 C CA . THR A 1 99 ? 5.540 -9.690 6.086 1.00 87.75 99 THR A CA 1
ATOM 745 C C . THR A 1 99 ? 6.947 -10.004 6.588 1.00 87.75 99 THR A C 1
ATOM 747 O O . THR A 1 99 ? 7.765 -10.529 5.835 1.00 87.75 99 THR A O 1
ATOM 750 N N . ALA A 1 100 ? 7.227 -9.744 7.866 1.00 90.44 100 ALA A N 1
ATOM 751 C CA . ALA A 1 100 ? 8.505 -10.060 8.493 1.00 90.44 100 ALA A CA 1
ATOM 752 C C . ALA A 1 100 ? 8.770 -11.571 8.500 1.00 90.44 100 ALA A C 1
ATOM 754 O O . ALA A 1 100 ? 9.862 -11.990 8.137 1.00 90.44 100 ALA A O 1
ATOM 755 N N . LEU A 1 101 ? 7.769 -12.390 8.833 1.00 86.94 101 LEU A N 1
ATOM 756 C CA . LEU A 1 101 ? 7.850 -13.851 8.772 1.00 86.94 101 LEU A CA 1
ATOM 757 C C . LEU A 1 101 ? 8.066 -14.344 7.341 1.00 86.94 101 LEU A C 1
ATOM 759 O O . LEU A 1 101 ? 8.913 -15.199 7.102 1.00 86.94 101 LEU A O 1
ATOM 763 N N . MET A 1 102 ? 7.341 -13.786 6.371 1.00 86.75 102 MET A N 1
ATOM 764 C CA . MET A 1 102 ? 7.531 -14.136 4.966 1.00 86.75 102 MET A CA 1
ATOM 765 C C . MET A 1 102 ? 8.955 -13.805 4.509 1.00 86.75 102 MET A C 1
ATOM 767 O O . MET A 1 102 ? 9.583 -14.606 3.816 1.00 86.75 102 MET A O 1
ATOM 771 N N . PHE A 1 103 ? 9.489 -12.657 4.935 1.00 85.81 103 PHE A N 1
ATOM 772 C CA . PHE A 1 103 ? 10.854 -12.248 4.635 1.00 85.81 103 PHE A CA 1
ATOM 773 C C . PHE A 1 103 ? 11.894 -13.117 5.343 1.00 85.81 103 PHE A C 1
ATOM 775 O O . PHE A 1 103 ? 12.864 -13.498 4.704 1.00 85.81 103 P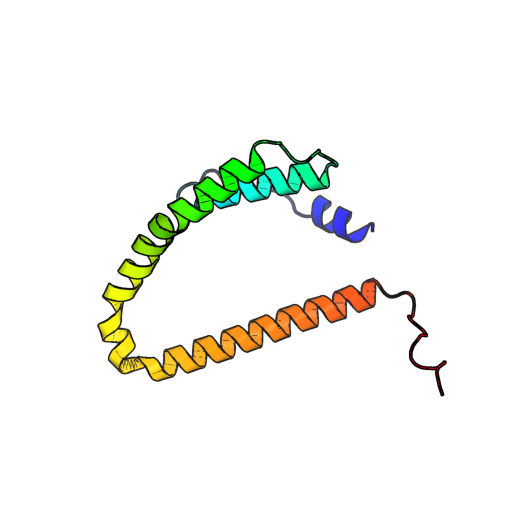HE A O 1
ATOM 782 N N . THR A 1 104 ? 11.716 -13.482 6.616 1.00 84.31 104 THR A N 1
ATOM 783 C CA . THR A 1 104 ? 12.668 -14.356 7.327 1.00 84.31 104 THR A CA 1
ATOM 784 C C . THR A 1 104 ? 12.668 -15.768 6.763 1.00 84.31 104 THR A C 1
ATOM 786 O O . THR A 1 104 ? 13.738 -16.350 6.595 1.00 84.31 104 THR A O 1
ATOM 789 N N . ILE A 1 105 ? 11.500 -16.296 6.385 1.00 82.31 105 ILE A N 1
ATOM 790 C CA . ILE A 1 105 ? 11.400 -17.563 5.658 1.00 82.31 105 ILE A CA 1
ATOM 791 C C . ILE A 1 105 ? 12.150 -17.425 4.333 1.00 82.31 105 ILE A C 1
ATOM 793 O O . ILE A 1 105 ? 13.095 -18.174 4.101 1.00 82.31 105 ILE A O 1
ATOM 797 N N . ALA A 1 106 ? 11.801 -16.442 3.494 1.00 78.62 106 ALA A N 1
ATOM 798 C CA . ALA A 1 106 ? 12.441 -16.211 2.195 1.00 78.62 106 ALA A CA 1
ATOM 799 C C . ALA A 1 106 ? 13.958 -15.958 2.297 1.00 78.62 106 ALA A C 1
ATOM 801 O O . ALA A 1 106 ? 14.712 -16.437 1.453 1.00 78.62 106 ALA A O 1
ATOM 802 N N . ALA A 1 107 ? 14.416 -15.266 3.340 1.00 72.94 107 ALA A N 1
ATOM 803 C CA . ALA A 1 107 ? 15.827 -15.050 3.641 1.00 72.94 107 ALA A CA 1
ATOM 804 C C . ALA A 1 107 ? 16.517 -16.358 4.047 1.00 72.94 107 ALA A C 1
ATOM 806 O O . ALA A 1 107 ? 17.624 -16.619 3.588 1.00 72.94 107 ALA A O 1
ATOM 807 N N . GLY A 1 108 ? 15.836 -17.236 4.791 1.00 71.62 108 GLY A N 1
ATOM 808 C CA . GLY A 1 108 ? 16.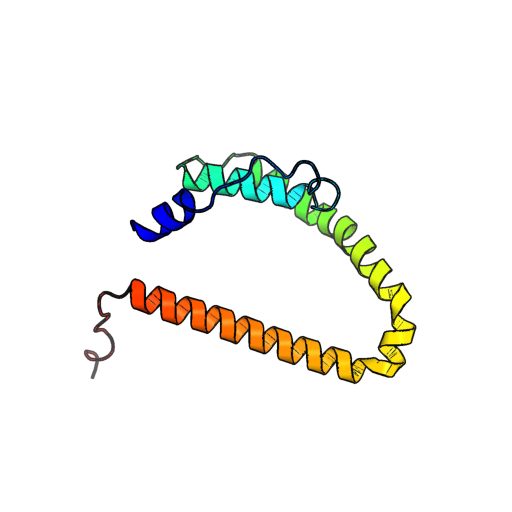293 -18.604 5.047 1.00 71.62 108 GLY A CA 1
ATOM 809 C C . GLY A 1 108 ? 16.477 -19.431 3.768 1.00 71.62 108 GLY A C 1
ATOM 810 O O . GLY A 1 108 ? 17.392 -20.247 3.694 1.00 71.62 108 GLY A O 1
ATOM 811 N N . TRP A 1 109 ? 15.680 -19.172 2.724 1.00 64.50 109 TRP A N 1
ATOM 812 C CA . TRP A 1 109 ? 15.867 -19.766 1.391 1.00 64.50 109 TRP A CA 1
ATOM 813 C C . TRP A 1 109 ? 16.986 -19.104 0.567 1.00 64.50 109 TRP A C 1
ATOM 815 O O . TRP A 1 109 ? 17.394 -19.665 -0.454 1.00 64.50 109 TRP A O 1
ATOM 825 N N . LEU A 1 110 ? 17.466 -17.921 0.972 1.00 65.12 110 LEU A N 1
ATOM 826 C CA . LEU A 1 110 ? 18.389 -17.082 0.200 1.00 65.12 110 LEU A CA 1
ATOM 827 C C . LEU A 1 110 ? 19.750 -16.843 0.877 1.00 65.12 110 LEU A C 1
ATOM 829 O O . LEU A 1 110 ? 20.597 -16.208 0.260 1.00 65.12 110 LEU A O 1
ATOM 833 N N . SER A 1 111 ? 20.017 -17.354 2.082 1.00 55.56 111 SER A N 1
ATOM 834 C CA . SER A 1 111 ? 21.326 -17.197 2.737 1.00 55.56 111 SER A CA 1
ATOM 835 C C . SER A 1 111 ? 22.416 -18.126 2.171 1.00 55.56 111 SER A C 1
ATOM 837 O O . SER A 1 111 ? 22.390 -19.332 2.421 1.00 55.56 111 SER A O 1
ATOM 839 N N . PRO A 1 112 ? 23.489 -17.580 1.570 1.00 56.47 112 PRO A N 1
ATOM 840 C CA . PRO A 1 112 ? 24.850 -17.815 2.028 1.00 56.47 112 PRO A CA 1
ATOM 841 C C . PRO A 1 112 ? 25.124 -17.018 3.324 1.00 56.47 112 PRO A C 1
ATOM 843 O O . PRO A 1 112 ? 24.527 -15.963 3.538 1.00 56.47 112 PRO A O 1
ATOM 846 N N . PRO A 1 113 ? 26.004 -17.513 4.211 1.00 56.16 113 PRO A N 1
ATOM 847 C CA . PRO A 1 113 ? 26.211 -16.961 5.549 1.00 56.16 113 PRO A CA 1
ATOM 848 C C . PRO A 1 113 ? 26.998 -15.643 5.502 1.00 56.16 113 PRO A C 1
ATOM 850 O O . PRO A 1 113 ? 28.159 -15.651 5.088 1.00 56.16 113 PRO A O 1
ATOM 853 N N . ASP A 1 114 ? 26.428 -14.534 5.988 1.00 56.25 114 ASP A N 1
ATOM 854 C CA . ASP A 1 114 ? 27.221 -13.328 6.256 1.00 56.25 114 ASP A CA 1
ATOM 855 C C . ASP A 1 114 ? 27.924 -13.448 7.614 1.00 56.25 114 ASP A C 1
ATOM 857 O O . ASP A 1 114 ? 27.359 -13.238 8.687 1.00 56.25 114 ASP A O 1
ATOM 861 N N . LYS A 1 115 ? 29.192 -13.854 7.550 1.00 57.47 115 LYS A N 1
ATOM 862 C CA . LYS A 1 115 ? 30.151 -13.806 8.655 1.00 57.47 115 LYS A CA 1
ATOM 863 C C . LYS A 1 115 ? 30.821 -12.429 8.670 1.00 57.47 115 LYS A C 1
ATOM 865 O O . LYS A 1 115 ? 31.989 -12.334 8.297 1.00 57.47 115 LYS A O 1
ATOM 870 N N . SER A 1 116 ? 30.137 -11.376 9.112 1.00 52.84 116 SER A N 1
ATOM 871 C CA . SER A 1 116 ? 30.799 -10.073 9.308 1.00 52.84 116 SER A CA 1
ATOM 872 C C . SER A 1 116 ? 30.639 -9.460 10.707 1.00 52.84 116 SER A C 1
ATOM 874 O O . SER A 1 116 ? 31.355 -8.521 11.032 1.00 52.84 116 SER A O 1
ATOM 876 N N . GLU A 1 117 ? 29.875 -10.085 11.612 1.00 60.53 117 GLU A N 1
ATOM 877 C CA . GLU A 1 117 ? 29.731 -9.643 13.018 1.00 60.53 117 GLU A CA 1
ATOM 878 C C . GLU A 1 117 ? 30.832 -10.163 13.984 1.00 60.53 117 GLU A C 1
ATO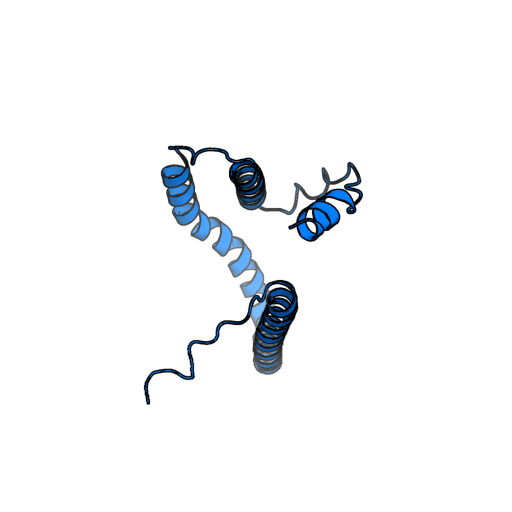M 880 O O . GLU A 1 117 ? 30.714 -10.064 15.200 1.00 60.53 117 GLU A O 1
ATOM 885 N N . LYS A 1 118 ? 31.948 -10.732 13.496 1.00 50.41 118 LYS A N 1
ATOM 886 C CA . LYS A 1 118 ? 33.013 -11.285 14.378 1.00 50.41 118 LYS A CA 1
ATOM 887 C C . LYS A 1 118 ? 34.450 -10.832 14.079 1.00 50.41 118 LYS A C 1
ATOM 889 O O . LYS A 1 118 ? 35.384 -11.496 14.518 1.00 50.41 118 LYS A O 1
ATOM 894 N N . ARG A 1 119 ? 34.676 -9.724 13.358 1.00 56.53 119 ARG A N 1
ATOM 895 C CA . ARG A 1 119 ? 36.048 -9.250 13.052 1.00 56.53 119 ARG A CA 1
ATOM 896 C C . ARG A 1 119 ? 36.273 -7.744 13.230 1.00 56.53 119 ARG A C 1
ATOM 898 O O . ARG A 1 119 ? 36.942 -7.148 12.398 1.00 56.53 119 ARG A O 1
ATOM 905 N N . GLN A 1 120 ? 35.746 -7.133 14.285 1.00 56.91 120 GLN A N 1
ATOM 906 C CA . GLN A 1 120 ? 36.227 -5.830 14.775 1.00 56.91 120 GLN A CA 1
ATOM 907 C C . GLN A 1 120 ? 36.069 -5.772 16.314 1.00 56.91 120 GLN A C 1
ATOM 909 O O . GLN A 1 120 ? 35.356 -4.926 16.843 1.00 56.91 120 GLN A O 1
ATOM 914 N N . ILE A 1 121 ? 36.675 -6.736 17.018 1.00 47.72 121 ILE A N 1
ATOM 915 C CA . ILE A 1 121 ? 37.194 -6.568 18.388 1.00 47.72 121 ILE A CA 1
ATOM 916 C C . ILE A 1 121 ? 38.701 -6.773 18.273 1.00 47.72 121 ILE A C 1
ATOM 918 O O . ILE A 1 121 ? 39.076 -7.718 17.534 1.00 47.72 121 ILE A O 1
#

Secondary structure (DSSP, 8-state):
-HHHHHHHHSS---S--TTGGGTS-HHHHHHHHHHHHHHTTPPPPTTHHHHHHHHHHHHHHHHHHHHHHHHTTHHHHHHHHHHHHHHHHHHHHHHHHHHHHHHHHHHHTTPPP---TTS--

Radius of gyration: 21.55 Å; chains: 1; bounding box: 59×39×41 Å